Protein AF-A0A372QST9-F1 (afdb_monomer_lite)

Secondary structure (DSSP, 8-state):
--HHHHHHHHIIIIII--S----SGGG---S----GGGS-TT--------------------------------------------------PPPPPPPPPHHHHHHHHHHHT-SSPPPHHHHHHHHHT--

Foldseek 3Di:
DDPVVVVVVCCVCPPVNVDPDDCDDPNPPPDDDDDPVNVPPPDDPPPPPPPDDDDDDDDDDDDDDDDDDDDDDDDDDDPDPDDDDPDPDPPPPDDDDDDDDPVLVVLCVVCVPDPDHDDPVRVVVSVVVVD

Structure (mmCIF, N/CA/C/O backbone):
data_AF-A0A372QST9-F1
#
_entry.id   AF-A0A372QST9-F1
#
loop_
_atom_site.group_PDB
_atom_site.id
_atom_site.type_symbol
_atom_site.label_atom_id
_atom_site.label_alt_id
_atom_site.label_comp_id
_atom_site.label_asym_id
_atom_site.label_entity_id
_atom_site.label_seq_id
_atom_site.pdbx_PDB_ins_code
_atom_site.Cartn_x
_atom_site.Cartn_y
_atom_site.Cartn_z
_atom_site.occupancy
_atom_site.B_iso_or_equiv
_atom_site.auth_seq_id
_atom_site.auth_comp_id
_atom_site.auth_asym_id
_atom_site.auth_atom_id
_atom_site.pdbx_PDB_model_num
ATOM 1 N N . MET A 1 1 ? 5.063 17.813 -5.558 1.00 66.25 1 MET A N 1
ATOM 2 C CA . MET A 1 1 ? 5.867 16.931 -6.438 1.00 66.25 1 MET A CA 1
ATOM 3 C C . MET A 1 1 ? 4.914 15.977 -7.127 1.00 66.25 1 MET A C 1
ATOM 5 O O . MET A 1 1 ? 4.217 15.255 -6.428 1.00 66.25 1 MET A O 1
ATOM 9 N N . ASP A 1 2 ? 4.843 16.009 -8.455 1.00 91.12 2 ASP A N 1
ATOM 10 C CA . ASP A 1 2 ? 3.937 15.147 -9.219 1.00 91.12 2 ASP A CA 1
ATOM 11 C C . ASP A 1 2 ? 4.470 13.702 -9.276 1.00 91.12 2 ASP A C 1
ATOM 13 O O . ASP A 1 2 ? 5.570 13.437 -9.773 1.00 91.12 2 ASP A O 1
ATOM 17 N N . GLY A 1 3 ? 3.695 12.766 -8.725 1.00 94.00 3 GLY A N 1
ATOM 18 C CA . GLY A 1 3 ? 4.047 11.349 -8.671 1.00 94.00 3 GLY A CA 1
ATOM 19 C C . GLY A 1 3 ? 4.033 10.679 -10.044 1.00 94.00 3 GLY A C 1
ATOM 20 O O . GLY A 1 3 ? 4.874 9.816 -10.302 1.00 94.00 3 GLY A O 1
ATOM 21 N N . LEU A 1 4 ? 3.144 11.110 -10.944 1.00 95.69 4 LEU A N 1
ATOM 22 C CA . LEU A 1 4 ? 3.019 10.527 -12.279 1.00 95.69 4 LEU A CA 1
ATOM 23 C C . LEU A 1 4 ? 4.262 10.822 -13.120 1.00 95.69 4 LEU A C 1
ATOM 25 O O . LEU A 1 4 ? 4.819 9.922 -13.751 1.00 95.69 4 LEU A O 1
ATOM 29 N N . LYS A 1 5 ? 4.742 12.070 -13.065 1.00 94.19 5 LYS A N 1
ATOM 30 C CA . LYS A 1 5 ? 6.001 12.476 -13.698 1.00 94.19 5 LYS A CA 1
ATOM 31 C C . LYS A 1 5 ? 7.172 11.616 -13.217 1.00 94.19 5 LYS A C 1
ATOM 33 O O . LYS A 1 5 ? 7.934 11.109 -14.036 1.00 94.19 5 LYS A O 1
ATOM 38 N N . ARG A 1 6 ? 7.264 11.380 -11.903 1.00 91.62 6 ARG A N 1
ATOM 39 C CA . ARG A 1 6 ? 8.310 10.532 -11.314 1.00 91.62 6 ARG A CA 1
ATOM 40 C C . ARG A 1 6 ? 8.222 9.087 -11.805 1.00 91.62 6 ARG A C 1
ATOM 42 O O . ARG A 1 6 ? 9.251 8.504 -12.115 1.00 91.62 6 ARG A O 1
ATOM 49 N N . ILE A 1 7 ? 7.031 8.492 -11.866 1.00 94.19 7 ILE A N 1
ATOM 50 C CA . ILE A 1 7 ? 6.868 7.099 -12.318 1.00 94.19 7 ILE A CA 1
ATOM 51 C C . ILE A 1 7 ? 7.265 6.942 -13.791 1.00 94.19 7 ILE A C 1
ATOM 53 O O . ILE A 1 7 ? 7.948 5.978 -14.129 1.00 94.19 7 ILE A O 1
ATOM 57 N N . LYS A 1 8 ? 6.908 7.901 -14.654 1.00 95.38 8 LYS A N 1
ATOM 58 C CA . LYS A 1 8 ? 7.327 7.880 -16.063 1.00 95.38 8 LYS A CA 1
ATOM 59 C C . LYS A 1 8 ? 8.847 7.919 -16.202 1.00 95.38 8 LYS A C 1
ATOM 61 O O . LYS A 1 8 ? 9.405 7.081 -16.897 1.00 95.38 8 LYS A O 1
ATOM 66 N N . GLU A 1 9 ? 9.511 8.832 -15.500 1.00 93.19 9 GLU A N 1
ATOM 67 C CA . GLU A 1 9 ? 10.977 8.941 -15.510 1.00 93.19 9 GLU A CA 1
ATOM 68 C C . GLU A 1 9 ? 11.649 7.626 -15.064 1.00 93.19 9 GLU A C 1
ATOM 70 O O . GLU A 1 9 ? 12.596 7.151 -15.684 1.00 93.19 9 GLU A O 1
ATOM 75 N N . ILE A 1 10 ? 11.094 6.962 -14.042 1.00 93.06 10 ILE A N 1
ATOM 76 C CA . ILE A 1 10 ? 11.579 5.653 -13.572 1.00 93.06 10 ILE A CA 1
ATOM 77 C C . ILE A 1 10 ? 11.466 4.584 -14.651 1.00 93.06 10 ILE A C 1
ATOM 79 O O . ILE A 1 10 ? 12.388 3.794 -14.830 1.00 93.06 10 ILE A O 1
ATOM 83 N N . PHE A 1 11 ? 10.338 4.545 -15.354 1.00 96.06 11 PHE A N 1
ATOM 84 C CA . PHE A 1 11 ? 10.099 3.560 -16.398 1.00 96.06 11 PHE A CA 1
ATOM 85 C C . PHE A 1 11 ? 11.128 3.681 -17.532 1.00 96.06 11 PHE A C 1
ATOM 87 O O . PHE A 1 11 ? 11.713 2.679 -17.948 1.00 96.06 11 PHE A O 1
ATOM 94 N N . TRP A 1 12 ? 11.423 4.905 -17.973 1.00 96.75 12 TRP A N 1
ATOM 95 C CA . TRP A 1 12 ? 12.436 5.148 -19.002 1.00 96.75 12 TRP A CA 1
ATOM 96 C C . TRP A 1 12 ? 13.854 4.785 -18.545 1.00 96.75 12 TRP A C 1
ATOM 98 O O . TRP A 1 12 ? 14.608 4.199 -19.319 1.00 96.75 12 TRP A O 1
ATOM 108 N N . GLN A 1 13 ? 14.208 5.062 -17.287 1.00 94.69 13 GLN A N 1
ATOM 109 C CA . GLN A 1 13 ? 15.538 4.770 -16.736 1.00 94.69 13 GLN A CA 1
ATOM 110 C C . GLN A 1 13 ? 15.761 3.281 -16.430 1.00 94.69 13 GLN A C 1
ATOM 112 O O . GLN A 1 13 ? 16.807 2.727 -16.762 1.00 94.69 13 GLN A O 1
ATOM 117 N N . GLU A 1 14 ? 14.807 2.623 -15.765 1.00 92.56 14 GLU A N 1
ATOM 118 C CA . GLU A 1 14 ? 15.007 1.278 -15.201 1.00 92.56 14 GLU A CA 1
ATOM 119 C C . GLU A 1 14 ? 14.469 0.157 -16.111 1.00 92.56 14 GLU A C 1
ATOM 121 O O . GLU A 1 14 ? 15.068 -0.922 -16.163 1.00 92.56 14 GLU A O 1
ATOM 126 N N . VAL A 1 15 ? 13.376 0.402 -16.848 1.00 95.94 15 VAL A N 1
ATOM 127 C CA . VAL A 1 15 ? 12.723 -0.616 -17.693 1.00 95.94 15 VAL A CA 1
ATOM 128 C C . VAL A 1 15 ? 13.218 -0.535 -19.131 1.00 95.94 15 VAL A C 1
ATOM 130 O O . VAL A 1 15 ? 13.795 -1.497 -19.634 1.00 95.94 15 VAL A O 1
ATOM 133 N N . ILE A 1 16 ? 13.027 0.618 -19.777 1.00 97.50 16 ILE A N 1
ATOM 134 C CA . ILE A 1 16 ? 13.431 0.824 -21.176 1.00 97.50 16 ILE A CA 1
ATOM 135 C C . ILE A 1 16 ? 14.943 1.086 -21.286 1.00 97.50 16 ILE A C 1
ATOM 137 O O . ILE A 1 16 ? 15.566 0.683 -22.265 1.00 97.50 16 ILE A O 1
ATOM 141 N N . LYS A 1 17 ? 15.545 1.689 -20.249 1.00 94.38 17 LYS A N 1
ATOM 142 C CA . LYS A 1 17 ? 16.980 2.013 -20.138 1.00 94.38 17 LYS A CA 1
ATOM 143 C C . LYS A 1 17 ? 17.485 2.979 -21.216 1.00 94.38 17 LYS A C 1
ATOM 145 O O . LYS A 1 17 ? 18.646 2.916 -21.611 1.00 94.38 17 LYS A O 1
ATOM 150 N N . THR A 1 18 ? 16.618 3.876 -21.687 1.00 93.88 18 THR A N 1
ATOM 151 C CA . THR A 1 18 ? 16.973 4.949 -22.637 1.00 93.88 18 THR A CA 1
ATOM 152 C C . THR A 1 18 ? 17.567 6.173 -21.949 1.00 93.88 18 THR A C 1
ATOM 154 O O . THR A 1 18 ? 18.330 6.907 -22.567 1.00 93.88 18 THR A O 1
ATOM 157 N N . GLU A 1 19 ? 17.229 6.397 -20.679 1.00 92.44 19 GLU A N 1
ATOM 158 C CA . GLU A 1 19 ? 17.720 7.520 -19.878 1.00 92.44 19 GLU A CA 1
ATOM 159 C C . GLU A 1 19 ? 18.672 7.054 -18.769 1.00 92.44 19 GLU A C 1
ATOM 161 O O . GLU A 1 19 ? 18.605 5.919 -18.293 1.00 92.44 19 GLU A O 1
ATOM 166 N N . ALA A 1 20 ? 19.556 7.950 -18.324 1.00 89.00 20 ALA A N 1
ATOM 167 C CA . ALA A 1 20 ? 20.479 7.667 -17.230 1.00 89.00 20 ALA A CA 1
ATOM 168 C C . ALA A 1 20 ? 19.742 7.560 -15.886 1.00 89.00 20 ALA A C 1
ATOM 170 O O . ALA A 1 20 ? 18.886 8.383 -15.568 1.00 89.00 20 ALA A O 1
ATOM 171 N N . ILE A 1 21 ? 20.119 6.574 -15.067 1.00 88.94 21 ILE A N 1
ATOM 172 C CA . ILE A 1 21 ? 19.496 6.339 -13.760 1.00 88.94 21 ILE A CA 1
ATOM 173 C C . ILE A 1 21 ? 19.721 7.544 -12.848 1.00 88.94 21 ILE A C 1
ATOM 175 O O . ILE A 1 21 ? 20.853 7.977 -12.626 1.00 88.94 21 ILE A O 1
ATOM 179 N N . ASN A 1 22 ? 18.638 8.044 -12.258 1.00 85.25 22 ASN A N 1
ATOM 180 C CA . ASN A 1 22 ? 18.716 9.096 -11.264 1.00 85.25 22 ASN A CA 1
ATOM 181 C C . ASN A 1 22 ? 19.430 8.590 -10.002 1.00 85.25 22 ASN A C 1
ATOM 183 O O . ASN A 1 22 ? 18.895 7.774 -9.251 1.00 85.25 22 ASN A O 1
ATOM 187 N N . THR A 1 23 ? 20.619 9.127 -9.747 1.00 86.56 23 THR A N 1
ATOM 188 C CA . THR A 1 23 ? 21.464 8.791 -8.599 1.00 86.56 23 THR A CA 1
ATOM 189 C C . THR A 1 23 ? 21.266 9.727 -7.410 1.00 86.56 23 THR A C 1
ATOM 191 O O . THR A 1 23 ? 22.111 9.752 -6.530 1.00 86.56 23 THR A O 1
ATOM 194 N N . LYS A 1 24 ? 20.193 10.525 -7.339 1.00 84.31 24 LYS A N 1
ATOM 195 C CA . LYS A 1 24 ? 19.951 11.450 -6.216 1.00 84.31 24 LYS A CA 1
ATOM 196 C C . LYS A 1 24 ? 19.133 10.800 -5.093 1.00 84.31 24 LYS A C 1
ATOM 198 O O . LYS A 1 24 ? 18.257 9.960 -5.313 1.00 84.31 24 LYS A O 1
ATOM 203 N N . GLY A 1 25 ? 19.378 11.241 -3.858 1.00 85.25 25 GLY A N 1
ATOM 204 C CA . GLY A 1 25 ? 18.631 10.817 -2.670 1.00 85.25 25 GLY A CA 1
ATOM 205 C C . GLY A 1 25 ? 18.734 9.313 -2.404 1.00 85.25 25 GLY A C 1
ATOM 206 O O . GLY A 1 25 ? 19.815 8.741 -2.446 1.00 85.25 25 GLY A O 1
ATOM 207 N N . ARG A 1 26 ? 17.597 8.649 -2.161 1.00 79.75 26 ARG A N 1
ATOM 208 C CA . ARG A 1 26 ? 17.543 7.202 -1.860 1.00 79.75 26 ARG A CA 1
ATOM 209 C C . ARG A 1 26 ? 18.070 6.294 -2.980 1.00 79.75 26 ARG A C 1
ATOM 211 O O . ARG A 1 26 ? 18.251 5.106 -2.746 1.00 79.75 26 ARG A O 1
ATOM 218 N N . ARG A 1 27 ? 18.290 6.832 -4.181 1.00 80.88 27 ARG A N 1
ATOM 219 C CA . ARG A 1 27 ? 18.832 6.105 -5.336 1.00 80.88 27 ARG A CA 1
ATOM 220 C C . ARG A 1 27 ? 20.318 6.351 -5.581 1.00 80.88 27 ARG A C 1
ATOM 222 O O . ARG A 1 27 ? 20.862 5.857 -6.563 1.00 80.88 27 ARG A O 1
ATOM 229 N N . VAL A 1 28 ? 20.979 7.096 -4.695 1.00 84.62 28 VAL A N 1
ATOM 230 C CA . VAL A 1 28 ? 22.439 7.212 -4.665 1.00 84.62 28 VAL A CA 1
ATOM 231 C C . VAL A 1 28 ? 23.053 5.812 -4.578 1.00 84.62 28 VAL A C 1
ATOM 233 O O . VAL A 1 28 ? 22.888 5.107 -3.585 1.00 84.62 28 VAL A O 1
ATOM 236 N N . LEU A 1 29 ? 23.798 5.420 -5.612 1.00 73.62 29 LEU A N 1
ATOM 237 C CA . LEU A 1 29 ? 24.646 4.225 -5.618 1.00 73.62 29 LEU A CA 1
ATOM 238 C C . LEU A 1 29 ? 26.030 4.569 -5.041 1.00 73.62 29 LEU A C 1
ATOM 240 O O . LEU A 1 29 ? 27.046 4.385 -5.701 1.00 73.62 29 LEU A O 1
ATOM 244 N N . SER A 1 30 ? 26.081 5.124 -3.826 1.00 71.06 30 SER A N 1
ATOM 245 C CA . SER A 1 30 ? 27.358 5.457 -3.165 1.00 71.06 30 SER A CA 1
ATOM 246 C C . SER A 1 30 ? 28.120 4.216 -2.708 1.00 71.06 30 SER A C 1
ATOM 248 O O . SER A 1 30 ? 29.331 4.270 -2.512 1.00 71.06 30 SER A O 1
ATOM 250 N N . VAL A 1 31 ? 27.421 3.095 -2.534 1.00 74.56 31 VAL A N 1
ATOM 251 C CA . VAL A 1 31 ? 28.017 1.839 -2.087 1.00 74.56 31 VAL A CA 1
ATOM 252 C C .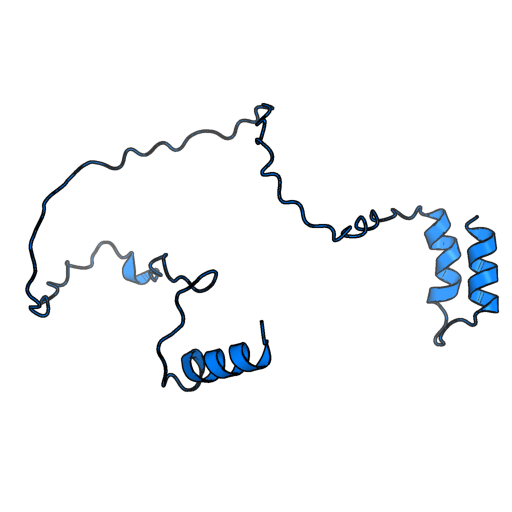 VAL A 1 31 ? 28.334 0.975 -3.302 1.00 74.56 31 VAL A C 1
ATOM 254 O O . VAL A 1 31 ? 27.435 0.560 -4.037 1.00 74.56 31 VAL A O 1
ATOM 257 N N . MET A 1 32 ? 29.619 0.669 -3.495 1.00 73.44 32 MET A N 1
ATOM 258 C CA . MET A 1 32 ? 30.051 -0.340 -4.461 1.00 73.44 32 MET A CA 1
ATOM 259 C C . MET A 1 32 ? 29.451 -1.697 -4.084 1.00 73.44 32 MET A C 1
ATOM 261 O O . MET A 1 32 ? 29.772 -2.266 -3.043 1.00 73.44 32 MET A O 1
ATOM 265 N N . LYS A 1 33 ? 28.58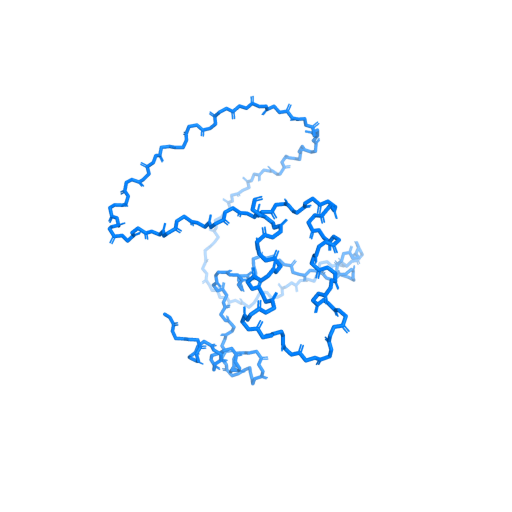7 -2.236 -4.947 1.00 79.62 33 LYS A N 1
ATOM 266 C CA . LYS A 1 33 ? 28.054 -3.593 -4.792 1.00 79.62 33 LYS A CA 1
ATOM 267 C C . LYS A 1 33 ? 29.100 -4.578 -5.305 1.00 79.62 33 LYS A C 1
ATOM 269 O O . LYS A 1 33 ? 29.308 -4.679 -6.511 1.00 79.62 33 LYS A O 1
ATOM 274 N N . THR A 1 34 ? 29.754 -5.296 -4.404 1.00 82.88 34 THR A N 1
ATOM 275 C CA . THR A 1 34 ? 30.673 -6.389 -4.743 1.00 82.88 34 THR A CA 1
ATOM 276 C C . THR A 1 34 ? 29.942 -7.728 -4.653 1.00 82.88 34 THR A C 1
ATOM 278 O O . THR A 1 34 ? 29.095 -7.932 -3.782 1.00 82.88 34 THR A O 1
ATOM 281 N N . LYS A 1 35 ? 30.222 -8.658 -5.573 1.00 85.31 35 LYS A N 1
ATOM 282 C CA . LYS A 1 35 ? 29.765 -10.051 -5.446 1.00 85.31 35 LYS A CA 1
ATOM 283 C C . LYS A 1 35 ? 30.755 -10.833 -4.579 1.00 85.31 35 LYS A C 1
ATOM 285 O O . LYS A 1 35 ? 31.927 -10.478 -4.503 1.00 85.31 35 LYS A O 1
ATOM 290 N N . ILE A 1 36 ? 30.332 -11.958 -3.998 1.00 82.25 36 ILE A N 1
ATOM 291 C CA . ILE A 1 36 ? 31.230 -12.859 -3.238 1.00 82.25 36 ILE A CA 1
ATOM 292 C C . ILE A 1 36 ? 32.418 -13.306 -4.109 1.00 82.25 36 ILE A C 1
ATOM 294 O O . ILE A 1 36 ? 33.555 -13.364 -3.648 1.00 82.25 36 ILE A O 1
ATOM 298 N N . SER A 1 37 ? 32.178 -13.520 -5.407 1.00 77.44 37 SER A N 1
ATOM 299 C CA . SER A 1 37 ? 33.220 -13.809 -6.397 1.00 77.44 37 SER A CA 1
ATOM 300 C C . SER A 1 37 ? 34.252 -12.692 -6.557 1.00 77.44 37 SER A C 1
ATOM 302 O O . SER A 1 37 ? 35.352 -12.953 -7.030 1.00 77.44 37 SER A O 1
ATOM 304 N N . ASP A 1 38 ? 33.913 -11.444 -6.237 1.00 75.81 38 ASP A N 1
ATOM 305 C CA . ASP A 1 38 ? 34.824 -10.296 -6.318 1.00 75.81 38 ASP A CA 1
ATOM 306 C C . ASP A 1 38 ? 35.732 -10.193 -5.096 1.00 75.81 38 ASP A C 1
ATOM 308 O O . ASP A 1 38 ? 36.824 -9.648 -5.207 1.00 75.81 38 ASP A O 1
ATOM 312 N N . LEU A 1 39 ? 35.334 -10.809 -3.980 1.00 73.69 39 LEU A N 1
ATOM 313 C CA . LEU A 1 39 ? 36.127 -10.908 -2.757 1.00 73.69 39 LEU A CA 1
ATOM 314 C C . LEU A 1 39 ? 37.194 -12.015 -2.820 1.00 73.69 39 LEU A C 1
ATOM 316 O O . LEU A 1 39 ? 37.987 -12.166 -1.891 1.00 73.69 39 LEU A O 1
ATOM 320 N N . SER A 1 40 ? 37.236 -12.816 -3.895 1.00 75.88 40 SER A N 1
ATOM 321 C CA . SER A 1 40 ? 38.224 -13.890 -4.004 1.00 75.88 40 SER A CA 1
ATOM 322 C C . SER A 1 40 ? 39.639 -13.296 -4.016 1.00 75.88 40 SER A C 1
ATOM 324 O O . SER A 1 40 ? 40.021 -12.601 -4.961 1.00 75.88 40 SER A O 1
ATOM 326 N N . LYS A 1 41 ? 40.427 -13.616 -2.986 1.00 67.69 41 LYS A N 1
ATOM 327 C CA . LYS A 1 41 ? 41.766 -13.060 -2.720 1.00 67.69 41 LYS A CA 1
ATOM 328 C C . LYS A 1 41 ? 42.818 -13.368 -3.802 1.00 67.69 41 LYS A C 1
ATOM 330 O O . LYS A 1 41 ? 43.906 -12.812 -3.765 1.00 67.69 41 LYS A O 1
ATOM 335 N N . ASN A 1 42 ? 42.486 -14.213 -4.781 1.00 65.56 42 ASN A N 1
ATOM 336 C CA . ASN A 1 42 ? 43.396 -14.686 -5.830 1.00 65.56 42 ASN A CA 1
ATOM 337 C C . ASN A 1 42 ? 43.218 -13.980 -7.186 1.00 65.56 42 ASN A C 1
ATOM 339 O O . ASN A 1 42 ? 43.790 -14.414 -8.189 1.00 65.56 42 ASN A O 1
ATOM 343 N N . LYS A 1 43 ? 42.428 -12.902 -7.270 1.00 64.62 43 LYS A N 1
ATOM 344 C CA . LYS A 1 43 ? 42.355 -12.126 -8.514 1.00 64.62 43 LYS A CA 1
ATOM 345 C C . LYS A 1 43 ? 43.623 -11.292 -8.655 1.00 64.62 43 LYS A C 1
ATOM 347 O O . LYS A 1 43 ? 43.840 -10.349 -7.902 1.00 64.62 43 LYS A O 1
ATOM 352 N N . LYS A 1 44 ? 44.439 -11.617 -9.663 1.00 70.50 44 LYS A N 1
ATOM 353 C CA . LYS A 1 44 ? 45.489 -10.709 -10.141 1.00 70.50 44 LYS A CA 1
ATOM 354 C C . LYS A 1 44 ? 44.845 -9.339 -10.395 1.00 70.50 44 LYS A C 1
ATOM 356 O O . LYS A 1 44 ? 43.758 -9.313 -10.986 1.00 70.50 44 LYS A O 1
ATOM 361 N N . PRO A 1 45 ? 45.474 -8.221 -9.990 1.00 63.69 45 PRO A N 1
ATOM 362 C CA . PRO A 1 45 ? 44.977 -6.908 -10.359 1.00 63.69 45 PRO A CA 1
ATOM 363 C C . PRO A 1 45 ? 44.901 -6.871 -11.884 1.00 63.69 45 PRO A C 1
ATOM 365 O O . PRO A 1 45 ? 45.914 -6.992 -12.578 1.00 63.69 45 PRO A O 1
ATOM 368 N N . ARG A 1 46 ? 43.684 -6.782 -12.428 1.00 64.44 46 ARG A N 1
ATOM 369 C CA . ARG A 1 46 ? 43.529 -6.484 -13.847 1.00 64.44 46 ARG A CA 1
ATOM 370 C C . ARG A 1 46 ? 44.155 -5.109 -14.030 1.00 64.44 46 ARG A C 1
ATOM 372 O O . ARG A 1 46 ? 43.736 -4.160 -13.372 1.00 64.44 46 ARG A O 1
ATOM 379 N N . LYS A 1 47 ? 45.179 -5.013 -14.884 1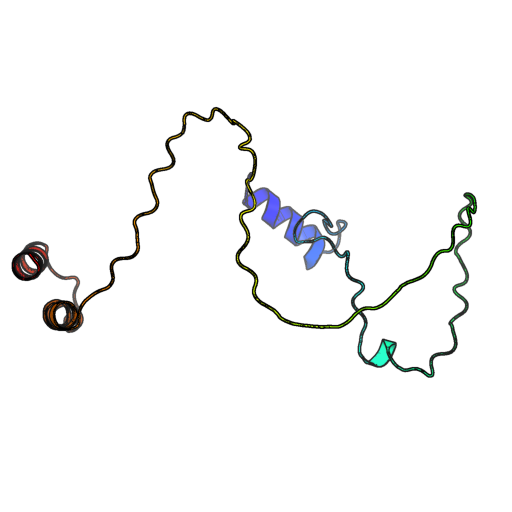.00 56.16 47 LYS A N 1
ATOM 380 C CA . LYS A 1 47 ? 45.618 -3.729 -15.431 1.00 56.16 47 LYS A CA 1
ATOM 381 C C . LYS A 1 47 ? 44.374 -3.104 -16.049 1.00 56.16 47 LYS A C 1
ATOM 383 O O . LYS A 1 47 ? 43.942 -3.521 -17.119 1.00 56.16 47 LYS A O 1
ATOM 388 N N . ASN A 1 48 ? 43.768 -2.159 -15.345 1.00 51.59 48 ASN A N 1
ATOM 389 C CA . ASN A 1 48 ? 42.832 -1.250 -15.965 1.00 51.59 48 ASN A CA 1
ATOM 390 C C . ASN A 1 48 ? 43.670 -0.479 -16.980 1.00 51.59 48 ASN A C 1
ATOM 392 O O . ASN A 1 48 ? 44.474 0.375 -16.606 1.00 51.59 48 ASN A O 1
ATOM 396 N N . THR A 1 49 ? 43.543 -0.826 -18.258 1.00 49.41 49 THR A N 1
ATOM 397 C CA . THR A 1 49 ? 43.892 0.109 -19.319 1.00 49.41 49 THR A CA 1
ATOM 398 C C . THR A 1 49 ? 42.951 1.285 -19.128 1.00 49.41 49 THR A C 1
ATOM 400 O O . THR A 1 49 ? 41.774 1.223 -19.470 1.00 49.41 49 THR A O 1
ATOM 403 N N . VAL A 1 50 ? 43.466 2.314 -18.464 1.00 46.34 50 VAL A N 1
ATOM 404 C CA . VAL A 1 50 ? 42.855 3.631 -18.345 1.00 46.34 50 VAL A CA 1
ATOM 405 C C . VAL A 1 50 ? 42.480 4.082 -19.760 1.00 46.34 50 VAL A C 1
ATOM 407 O O . VAL A 1 50 ? 43.374 4.165 -20.609 1.00 46.34 50 VAL A O 1
ATOM 410 N N . PRO A 1 51 ? 41.205 4.379 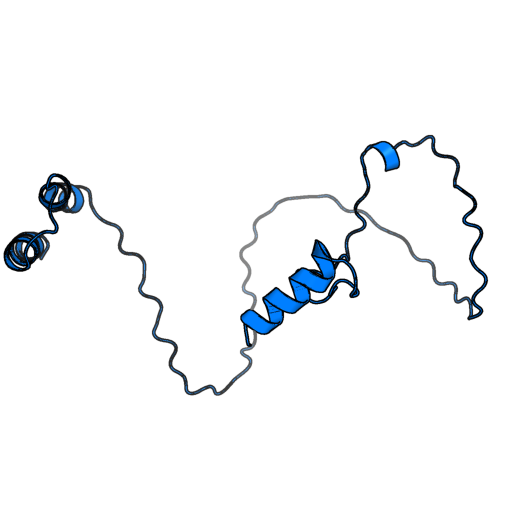-20.066 1.00 45.53 51 PRO A N 1
ATOM 411 C CA . PRO A 1 51 ? 40.909 5.239 -21.197 1.00 45.53 51 PRO A CA 1
ATOM 412 C C . PRO A 1 51 ? 41.570 6.577 -20.874 1.00 45.53 51 PRO A C 1
ATOM 414 O O . PRO A 1 51 ? 41.214 7.211 -19.883 1.00 45.53 51 PRO A O 1
ATOM 417 N N . LYS A 1 52 ? 42.589 6.964 -21.647 1.00 43.53 52 LYS A N 1
ATOM 418 C CA . LYS A 1 52 ? 43.211 8.286 -21.548 1.00 43.53 52 LYS A CA 1
ATOM 419 C C . LYS A 1 52 ? 42.109 9.347 -21.637 1.00 43.53 52 LYS A C 1
ATOM 421 O O . LYS A 1 52 ? 41.628 9.633 -22.728 1.00 43.53 52 LYS A O 1
ATOM 426 N N . ASN A 1 53 ? 41.738 9.955 -20.518 1.00 46.22 53 ASN A N 1
ATOM 427 C CA . ASN A 1 53 ? 41.269 11.328 -20.515 1.00 46.22 53 ASN A CA 1
ATOM 428 C C . ASN A 1 53 ? 42.172 12.133 -19.574 1.00 46.22 53 ASN A C 1
ATOM 430 O O . ASN A 1 53 ? 42.505 11.729 -18.464 1.00 46.22 53 ASN A O 1
ATOM 434 N N . ASN A 1 54 ? 42.700 13.217 -20.126 1.00 44.56 54 ASN A N 1
ATOM 435 C CA . ASN A 1 54 ? 43.688 14.077 -19.498 1.00 44.56 54 ASN A CA 1
ATOM 436 C C . ASN A 1 54 ? 43.089 14.790 -18.280 1.00 44.56 54 ASN A C 1
ATOM 438 O O . ASN A 1 54 ? 41.970 15.290 -18.364 1.00 44.56 54 ASN A O 1
ATOM 442 N N . GLY A 1 55 ? 43.872 14.932 -17.207 1.00 42.22 55 GLY A N 1
ATOM 443 C CA . GLY A 1 55 ? 43.568 15.905 -16.156 1.00 42.22 55 GLY A CA 1
ATOM 444 C C . GLY A 1 55 ? 44.084 15.545 -14.767 1.00 42.22 55 GLY A C 1
ATOM 445 O O . GLY A 1 55 ? 43.312 15.113 -13.928 1.00 42.22 55 GLY A O 1
ATOM 446 N N . ASN A 1 56 ? 45.374 15.804 -14.552 1.00 39.53 56 ASN A N 1
ATOM 447 C CA . ASN A 1 56 ? 46.018 16.208 -13.295 1.00 39.53 56 ASN A CA 1
ATOM 448 C C . ASN A 1 56 ? 45.930 15.279 -12.070 1.00 39.53 56 ASN A C 1
ATOM 450 O O . ASN A 1 56 ? 44.911 15.128 -11.404 1.00 39.53 56 ASN A O 1
ATOM 454 N N . GLN A 1 57 ? 47.100 14.744 -11.719 1.00 45.50 57 GLN A N 1
ATOM 455 C CA . GLN A 1 57 ? 47.370 14.115 -10.435 1.00 45.50 57 GLN A CA 1
ATOM 456 C C . GLN A 1 57 ? 47.406 15.151 -9.307 1.00 45.50 57 GLN A C 1
ATOM 458 O O . GLN A 1 57 ? 48.007 16.212 -9.455 1.00 45.50 57 GLN A O 1
ATOM 463 N N . SER A 1 58 ? 46.871 14.785 -8.145 1.00 42.53 58 SER A N 1
ATOM 464 C CA . SER A 1 58 ? 47.390 15.260 -6.866 1.00 42.53 58 SER A CA 1
ATOM 465 C C . SER A 1 58 ? 47.307 14.132 -5.843 1.00 42.53 58 SER A C 1
ATOM 467 O O . SER A 1 58 ? 46.249 13.555 -5.594 1.00 42.53 58 SER A O 1
ATOM 469 N N . SER A 1 59 ? 48.489 13.785 -5.347 1.00 50.59 59 SER A N 1
ATOM 470 C CA . SER A 1 59 ? 48.796 12.800 -4.320 1.00 50.59 59 SER A CA 1
ATOM 471 C C . SER A 1 59 ? 48.426 13.354 -2.942 1.00 50.59 59 SER A C 1
ATOM 473 O O . SER A 1 59 ? 48.769 14.488 -2.621 1.00 50.59 59 SER A O 1
ATOM 475 N N . GLY A 1 60 ? 47.759 12.546 -2.119 1.00 32.91 60 GLY A N 1
ATOM 476 C CA . GLY A 1 60 ? 47.425 12.888 -0.738 1.00 32.91 60 GLY A CA 1
ATOM 477 C C . GLY A 1 60 ? 47.015 11.647 0.047 1.00 32.91 60 GLY A C 1
ATOM 478 O O . GLY A 1 60 ? 45.837 11.330 0.165 1.00 32.91 60 GLY A O 1
ATOM 479 N N . MET A 1 61 ? 48.012 10.907 0.519 1.00 37.22 61 MET A N 1
ATOM 480 C CA . MET A 1 61 ? 47.898 9.759 1.423 1.00 37.22 61 MET A CA 1
ATOM 481 C C . MET A 1 61 ? 47.470 10.215 2.827 1.00 37.22 61 MET A C 1
ATOM 483 O O . MET A 1 61 ? 47.961 11.255 3.238 1.00 37.22 61 MET A O 1
ATOM 487 N N . LEU A 1 62 ? 46.645 9.445 3.562 1.00 39.06 62 LEU A N 1
ATOM 488 C CA . LEU A 1 62 ? 46.771 9.166 5.014 1.00 39.06 62 LEU A CA 1
ATOM 489 C C . LEU A 1 62 ? 45.744 8.094 5.494 1.00 39.06 62 LEU A C 1
ATOM 491 O O . LEU A 1 62 ? 44.752 7.853 4.804 1.00 39.06 62 LEU A O 1
ATOM 495 N N . PRO A 1 63 ? 46.020 7.380 6.611 1.00 39.38 63 PRO A N 1
ATOM 496 C CA . PRO A 1 63 ? 45.651 5.975 6.809 1.00 39.38 63 PRO A CA 1
ATOM 497 C C . PRO A 1 63 ? 44.340 5.735 7.574 1.00 39.38 63 PRO A C 1
ATOM 499 O O . PRO A 1 63 ? 43.921 6.515 8.425 1.00 39.38 63 PRO A O 1
ATOM 502 N N . ILE A 1 64 ? 43.741 4.575 7.300 1.00 38.72 64 ILE A N 1
ATOM 503 C CA . ILE A 1 64 ? 42.587 4.016 8.010 1.00 38.72 64 ILE A CA 1
ATOM 504 C C . ILE A 1 64 ? 43.071 3.473 9.359 1.00 38.72 64 ILE A C 1
ATOM 506 O O . ILE A 1 64 ? 43.807 2.488 9.397 1.00 38.72 64 ILE A O 1
ATOM 510 N N . GLN A 1 65 ? 42.639 4.093 10.456 1.00 41.06 65 GLN A N 1
ATOM 511 C CA . GLN A 1 65 ? 42.772 3.531 11.796 1.00 41.06 65 GLN A CA 1
ATOM 512 C C . GLN A 1 65 ? 41.427 2.913 12.191 1.00 41.06 65 GLN A C 1
ATOM 514 O O . GLN A 1 65 ? 40.419 3.601 12.331 1.00 41.06 65 GLN A O 1
ATOM 519 N N . SER A 1 66 ? 41.408 1.588 12.294 1.00 43.66 66 SER A N 1
ATOM 520 C CA . SER A 1 66 ? 40.284 0.796 12.782 1.00 43.66 66 SER A CA 1
ATOM 521 C C . SER A 1 66 ? 40.192 0.869 14.305 1.00 43.66 66 SER A C 1
ATOM 523 O O . SER A 1 66 ? 41.179 0.583 14.983 1.00 43.66 66 SER A O 1
ATOM 525 N N . ASN A 1 67 ? 39.002 1.124 14.842 1.00 37.44 67 ASN A N 1
ATOM 526 C CA . ASN A 1 67 ? 38.640 0.736 16.201 1.00 37.44 67 ASN A CA 1
ATOM 527 C C . ASN A 1 67 ? 37.218 0.151 16.230 1.00 37.44 67 ASN A C 1
ATOM 529 O O . ASN A 1 67 ? 36.222 0.842 16.415 1.00 37.44 67 ASN A O 1
ATOM 533 N N . GLU A 1 68 ? 37.124 -1.171 16.089 1.00 45.69 68 GLU A N 1
ATOM 534 C CA . GLU A 1 68 ? 36.097 -1.894 16.834 1.00 45.69 68 GLU A CA 1
ATOM 535 C C . GLU A 1 68 ? 36.429 -1.729 18.313 1.00 45.69 68 GLU A C 1
ATOM 537 O O . GLU A 1 68 ? 37.512 -2.142 18.727 1.00 45.69 68 GLU A O 1
ATOM 542 N N . GLN A 1 69 ? 35.518 -1.147 19.094 1.00 43.38 69 GLN A N 1
ATOM 543 C CA . GLN A 1 69 ? 35.085 -1.753 20.351 1.00 43.38 69 GLN A CA 1
ATOM 544 C C . GLN A 1 69 ? 33.963 -0.964 21.042 1.00 43.38 69 GLN A C 1
ATOM 546 O O . GLN A 1 69 ? 34.054 0.238 21.263 1.00 43.38 69 GLN A O 1
ATOM 551 N N . VAL A 1 70 ? 32.965 -1.749 21.462 1.00 28.42 70 VAL A N 1
ATOM 552 C CA . VAL A 1 70 ? 32.141 -1.580 22.667 1.00 28.42 70 VAL A CA 1
ATOM 553 C C . VAL A 1 70 ? 30.831 -0.794 22.516 1.00 28.42 70 VAL A C 1
ATOM 555 O O . VAL A 1 70 ? 30.752 0.430 22.548 1.00 28.42 70 VAL A O 1
ATOM 558 N N . LEU A 1 71 ? 29.755 -1.588 22.467 1.00 48.09 71 LEU A N 1
ATOM 559 C CA . LEU A 1 71 ? 28.451 -1.262 23.033 1.00 48.09 71 LEU A CA 1
ATOM 560 C C . LEU A 1 71 ? 28.631 -0.742 24.464 1.00 48.09 71 LEU A C 1
ATOM 562 O O . LEU A 1 71 ? 28.983 -1.525 25.341 1.00 48.09 71 LEU A O 1
ATOM 566 N N . GLN A 1 72 ? 28.315 0.525 24.727 1.00 34.53 72 GLN A N 1
ATOM 567 C CA . GLN A 1 72 ? 27.879 0.937 26.059 1.00 34.53 72 GLN A CA 1
ATOM 568 C C . GLN A 1 72 ? 26.995 2.187 26.011 1.00 34.53 72 GLN A C 1
ATOM 570 O O . GLN A 1 72 ? 27.347 3.244 25.497 1.00 34.53 72 GLN A O 1
ATOM 575 N N . SER A 1 73 ? 25.802 1.997 26.566 1.00 43.66 73 SER A N 1
ATOM 576 C CA . SER A 1 73 ? 24.816 2.998 26.949 1.00 43.66 73 SER A CA 1
ATOM 577 C C . SER A 1 73 ? 25.442 4.124 27.773 1.00 43.66 73 SER A C 1
ATOM 579 O O . SER A 1 73 ? 25.908 3.859 28.877 1.00 43.66 73 SER A O 1
ATOM 581 N N . VAL A 1 74 ? 25.324 5.379 27.323 1.00 35.34 74 VAL A N 1
ATOM 582 C CA . VAL A 1 74 ? 25.373 6.544 28.220 1.00 35.34 74 VAL A CA 1
ATOM 583 C C . VAL A 1 74 ? 24.340 7.589 27.797 1.00 35.34 74 VAL A C 1
ATOM 585 O O . VAL A 1 74 ? 24.371 8.173 26.717 1.00 35.34 74 VAL A O 1
ATOM 588 N N . LYS A 1 75 ? 23.407 7.797 28.719 1.00 43.09 75 LYS A N 1
ATOM 589 C CA . LYS A 1 75 ? 22.426 8.873 28.816 1.00 43.09 75 LYS A CA 1
ATOM 590 C C . LYS A 1 75 ? 23.160 10.222 28.837 1.00 43.09 75 LYS A C 1
ATOM 592 O O . LYS A 1 75 ? 23.897 10.496 29.775 1.00 43.09 75 LYS A O 1
ATOM 597 N N . GLY A 1 76 ? 22.957 11.058 27.820 1.00 31.88 76 GLY A N 1
ATOM 598 C CA . GLY A 1 76 ? 23.595 12.373 27.721 1.00 31.88 76 GLY A CA 1
ATOM 599 C C . GLY A 1 76 ? 22.847 13.291 26.756 1.00 31.88 76 GLY A C 1
ATOM 600 O O . GLY A 1 76 ? 22.603 12.957 25.604 1.00 31.88 76 GLY A O 1
ATOM 601 N N . ASN A 1 77 ? 22.426 14.432 27.273 1.00 47.62 77 ASN A N 1
ATOM 602 C CA . ASN A 1 77 ? 21.572 15.464 26.693 1.00 47.62 77 ASN A CA 1
ATOM 603 C C . ASN A 1 77 ? 22.183 16.213 25.487 1.00 47.62 77 ASN A C 1
ATOM 605 O O . ASN A 1 77 ? 22.878 17.213 25.648 1.00 47.62 77 ASN A O 1
ATOM 609 N N . LEU A 1 78 ? 21.820 15.852 24.255 1.00 38.75 78 LEU A N 1
ATOM 610 C CA . LEU A 1 78 ? 22.125 16.714 23.109 1.00 38.75 78 LEU A CA 1
ATOM 611 C C . LEU A 1 78 ? 21.069 17.823 22.982 1.00 38.75 78 LEU A C 1
ATOM 613 O O . LEU A 1 78 ? 20.020 17.631 22.364 1.00 38.75 78 LEU A O 1
ATOM 617 N N . LYS A 1 79 ? 21.356 18.989 23.578 1.00 45.22 79 LYS A N 1
ATOM 618 C CA . LYS A 1 79 ? 20.650 20.250 23.305 1.00 45.22 79 LYS A CA 1
ATOM 619 C C . LYS A 1 79 ? 20.790 20.566 21.814 1.00 45.22 79 LYS A C 1
ATOM 621 O O . LYS A 1 79 ? 21.819 21.066 21.369 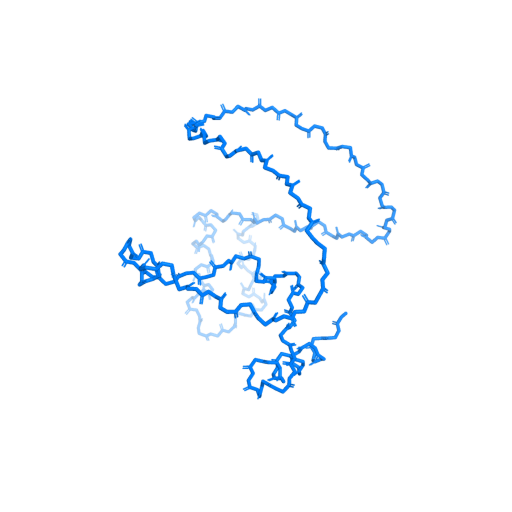1.00 45.22 79 LYS A O 1
ATOM 626 N N . ARG A 1 80 ? 19.766 20.235 21.030 1.00 42.00 80 ARG A N 1
ATOM 627 C CA . ARG A 1 80 ? 19.676 20.616 19.622 1.00 42.00 80 ARG A CA 1
ATOM 628 C C . ARG A 1 80 ? 19.072 22.018 19.584 1.00 42.00 80 ARG A C 1
ATOM 630 O O . ARG A 1 80 ? 17.912 22.184 19.946 1.00 42.00 80 ARG A O 1
ATOM 637 N N . ALA A 1 81 ? 19.879 23.011 19.218 1.00 41.50 81 ALA A N 1
ATOM 638 C CA . ALA A 1 81 ? 19.395 24.357 18.949 1.00 41.50 81 ALA A CA 1
ATOM 639 C C . ALA A 1 81 ? 18.297 24.281 17.877 1.00 41.50 81 ALA A C 1
ATOM 641 O O . ALA A 1 81 ? 18.482 23.681 16.815 1.00 41.50 81 ALA A O 1
ATOM 642 N N . SER A 1 82 ? 17.131 24.816 18.215 1.00 45.28 82 SER A N 1
ATOM 643 C CA . SER A 1 82 ? 15.960 24.918 17.359 1.00 45.28 82 SER A CA 1
ATOM 644 C C . SER A 1 82 ? 16.235 25.907 16.231 1.00 45.28 82 SER A C 1
ATOM 646 O O . SER A 1 82 ? 16.510 27.077 16.469 1.00 45.28 82 SER A O 1
ATOM 648 N N . ILE A 1 83 ? 16.154 25.415 14.998 1.00 54.50 83 ILE A N 1
ATOM 649 C CA . ILE A 1 83 ? 15.920 26.240 13.815 1.00 54.50 83 ILE A CA 1
ATOM 650 C C . ILE A 1 83 ? 14.462 26.690 13.873 1.00 54.50 83 ILE A C 1
ATOM 652 O O . ILE A 1 83 ? 13.550 25.879 13.714 1.00 54.50 83 ILE A O 1
ATOM 656 N N . GLU A 1 84 ? 14.269 27.970 14.167 1.00 47.97 84 GLU A N 1
ATOM 657 C CA . GLU A 1 84 ? 13.003 28.676 14.025 1.00 47.97 84 GLU A CA 1
ATOM 658 C C . GLU A 1 84 ? 12.642 28.696 12.535 1.00 47.97 84 GLU A C 1
ATOM 660 O O . GLU A 1 84 ? 13.253 29.392 11.726 1.00 47.97 84 GLU A O 1
ATOM 665 N N . LEU A 1 85 ? 11.700 27.839 12.155 1.00 42.16 85 LEU A N 1
ATOM 666 C CA . LEU A 1 85 ? 10.966 27.966 10.908 1.00 42.16 85 LEU A CA 1
ATOM 667 C C . LEU A 1 85 ? 9.541 28.312 11.302 1.00 42.16 85 LEU A C 1
ATOM 669 O O . LEU A 1 85 ? 8.770 27.438 11.698 1.00 42.16 85 LEU A O 1
ATOM 673 N N . ASP A 1 86 ? 9.240 29.603 11.210 1.00 47.09 86 ASP A N 1
ATOM 674 C CA . ASP A 1 86 ? 7.883 30.121 11.191 1.00 47.09 86 ASP A CA 1
ATOM 675 C C . ASP A 1 86 ? 7.149 29.477 10.008 1.00 47.09 86 ASP A C 1
ATOM 677 O O . ASP A 1 86 ? 7.365 29.793 8.838 1.00 47.09 86 ASP A O 1
ATOM 681 N N . ASN A 1 87 ? 6.362 28.458 10.322 1.00 47.53 87 ASN A N 1
ATOM 682 C CA . ASN A 1 87 ? 5.420 27.844 9.411 1.00 47.53 87 ASN A CA 1
ATOM 683 C C . ASN A 1 87 ? 4.117 27.722 10.187 1.00 47.53 87 ASN A C 1
ATOM 685 O O . ASN A 1 87 ? 3.887 26.745 10.900 1.00 47.53 87 ASN A O 1
ATOM 689 N N . GLN A 1 88 ? 3.275 28.740 10.025 1.00 53.53 88 GLN A N 1
ATOM 690 C CA . GLN A 1 88 ? 1.854 28.742 10.358 1.00 53.53 88 GLN A CA 1
ATOM 691 C C . GLN A 1 88 ? 1.123 27.675 9.527 1.00 53.53 88 GLN A C 1
ATOM 693 O O . GLN A 1 88 ? 0.418 27.953 8.564 1.00 53.53 88 GLN A O 1
ATOM 698 N N . ASN A 1 89 ? 1.357 26.417 9.868 1.00 59.41 89 ASN A N 1
ATOM 699 C CA . ASN A 1 89 ? 0.535 25.276 9.519 1.00 59.41 89 ASN A CA 1
ATOM 700 C C . ASN A 1 89 ? 0.580 24.385 10.749 1.00 59.41 89 ASN A C 1
ATOM 702 O O . ASN A 1 89 ? 1.499 23.576 10.890 1.00 59.41 89 ASN A O 1
ATOM 706 N N . GLU A 1 90 ? -0.372 24.578 11.663 1.00 56.28 90 GLU A N 1
ATOM 707 C CA . GLU A 1 90 ? -0.548 23.688 12.803 1.00 56.28 90 GLU A CA 1
ATOM 708 C C . GLU A 1 90 ? -0.742 22.263 12.281 1.00 56.28 90 GLU A C 1
ATOM 710 O O . GLU A 1 90 ? -1.830 21.852 11.865 1.00 56.28 90 GLU A O 1
ATOM 715 N N . SER A 1 91 ? 0.347 21.494 12.250 1.00 63.28 91 SER A N 1
ATOM 716 C CA . SER A 1 91 ? 0.264 20.071 11.992 1.00 63.28 91 SER A CA 1
ATOM 717 C C . SER A 1 91 ? -0.475 19.497 13.187 1.00 63.28 91 SER A C 1
ATOM 719 O O . SER A 1 91 ? 0.082 19.445 14.286 1.00 63.28 91 SER A O 1
ATOM 721 N N . GLN A 1 92 ? -1.737 19.125 12.982 1.00 70.06 92 GLN A N 1
ATOM 722 C CA . GLN A 1 92 ? -2.551 18.495 14.012 1.00 70.06 92 GLN A CA 1
ATOM 723 C C . GLN A 1 92 ? -1.718 17.409 14.709 1.00 70.06 92 GLN A C 1
ATOM 725 O O . GLN A 1 92 ? -1.081 16.600 14.013 1.00 70.06 92 GLN A O 1
ATOM 730 N N . PRO A 1 93 ? -1.661 17.395 16.054 1.00 74.88 93 PRO A N 1
ATOM 731 C CA . PRO A 1 93 ? -0.873 16.406 16.764 1.00 74.88 93 PRO A CA 1
ATOM 732 C C . PRO A 1 93 ? -1.358 15.023 16.337 1.00 74.88 93 PRO A C 1
ATOM 734 O O . PRO A 1 93 ? -2.554 14.719 16.361 1.00 74.88 93 PRO A O 1
ATOM 737 N N . LYS A 1 94 ? -0.424 14.178 15.891 1.00 79.00 94 LYS A N 1
ATOM 738 C CA . LYS A 1 94 ? -0.736 12.784 15.574 1.00 79.00 94 LYS A CA 1
ATOM 739 C C . LYS A 1 94 ? -1.365 12.167 16.817 1.00 79.00 94 LYS A C 1
ATOM 741 O O . LYS A 1 94 ? -0.743 12.175 17.878 1.00 79.00 94 LYS A O 1
ATOM 746 N N . ARG A 1 95 ? -2.587 11.649 16.684 1.00 82.81 95 ARG A N 1
ATOM 747 C CA . ARG A 1 95 ? -3.283 10.987 17.791 1.00 82.81 95 ARG A CA 1
ATOM 748 C C . ARG A 1 95 ? -2.401 9.860 18.326 1.00 82.81 95 ARG A C 1
ATOM 750 O O . ARG A 1 95 ? -1.884 9.052 17.550 1.00 82.81 95 ARG A O 1
ATOM 757 N N . GLN A 1 96 ? -2.206 9.835 19.641 1.00 84.81 96 GLN A N 1
ATOM 758 C CA . GLN A 1 96 ? -1.493 8.750 20.301 1.00 84.81 96 GLN A CA 1
ATOM 759 C C . GLN A 1 96 ? -2.264 7.442 20.092 1.00 84.81 96 GLN A C 1
ATOM 761 O O . GLN A 1 96 ? -3.495 7.426 20.086 1.00 84.81 96 GLN A O 1
ATOM 766 N N . ARG A 1 97 ? -1.538 6.339 19.893 1.00 89.38 97 ARG A N 1
ATOM 767 C CA . ARG A 1 97 ? -2.153 5.015 19.791 1.00 89.38 97 ARG A CA 1
ATOM 768 C C . ARG A 1 97 ? -2.792 4.656 21.134 1.00 89.38 97 ARG A C 1
ATOM 770 O O . ARG A 1 97 ? -2.087 4.610 22.138 1.00 89.38 97 ARG A O 1
ATOM 777 N N . ILE A 1 98 ? -4.092 4.371 21.124 1.00 87.88 98 ILE A N 1
ATOM 778 C CA . ILE A 1 98 ? -4.818 3.847 22.286 1.00 87.88 98 ILE A CA 1
ATOM 779 C C . ILE A 1 98 ? -4.466 2.362 22.449 1.00 87.88 98 ILE A C 1
ATOM 781 O O . ILE A 1 98 ? -4.377 1.626 21.461 1.00 87.88 98 ILE A O 1
ATOM 785 N N . ILE A 1 99 ? -4.216 1.940 23.688 1.00 91.00 99 ILE A N 1
ATOM 786 C CA . ILE A 1 99 ? -3.988 0.539 24.055 1.00 91.00 99 ILE A CA 1
ATOM 787 C C . ILE A 1 99 ? -5.304 0.010 24.616 1.00 91.00 99 ILE A C 1
ATOM 789 O O . ILE A 1 99 ? -5.780 0.543 25.609 1.00 91.00 99 ILE A O 1
ATOM 793 N N . THR A 1 100 ? -5.870 -1.016 23.982 1.00 91.25 100 THR A N 1
ATOM 794 C CA . THR A 1 100 ? -7.122 -1.638 24.432 1.00 91.25 100 THR A CA 1
ATOM 795 C C . THR A 1 100 ? -6.880 -2.626 25.572 1.00 91.25 100 THR A C 1
ATOM 797 O O . THR A 1 100 ? -5.956 -3.446 25.469 1.00 91.25 100 THR A O 1
ATOM 800 N N . THR A 1 101 ? -7.729 -2.611 26.596 1.00 94.94 101 THR A N 1
ATOM 801 C CA . THR A 1 101 ? -7.763 -3.623 27.664 1.00 94.94 101 THR A CA 1
ATOM 802 C C . THR A 1 101 ? -8.425 -4.919 27.178 1.00 94.94 101 THR A C 1
ATOM 804 O O . THR A 1 101 ? -9.004 -4.976 26.093 1.00 94.94 101 THR A O 1
ATOM 807 N N . GLU A 1 102 ? -8.306 -6.004 27.947 1.00 94.75 102 GLU A N 1
ATOM 808 C CA . GLU A 1 102 ? -8.929 -7.283 27.573 1.00 94.75 102 GLU A CA 1
ATOM 809 C C . GLU A 1 102 ? -10.463 -7.233 27.668 1.00 94.75 102 GLU A C 1
ATOM 811 O O . GLU A 1 102 ? -11.157 -7.794 26.823 1.00 94.75 102 GLU A O 1
ATOM 816 N N . GLU A 1 103 ? -10.995 -6.487 28.636 1.00 93.31 103 GLU A N 1
ATOM 817 C CA . GLU A 1 103 ? -12.435 -6.260 28.809 1.00 93.31 103 GLU A CA 1
ATOM 818 C C . GLU A 1 103 ? -13.032 -5.529 27.599 1.00 93.31 103 GLU A C 1
ATOM 820 O O . GLU A 1 103 ? -14.042 -5.961 27.039 1.00 93.31 103 GLU A O 1
ATOM 825 N N . GLU A 1 104 ? -12.356 -4.482 27.118 1.00 94.25 104 GLU A N 1
ATOM 826 C CA . GLU A 1 104 ? -12.765 -3.748 25.917 1.00 94.25 104 GLU A CA 1
ATOM 827 C C . GLU A 1 104 ? -12.783 -4.653 24.677 1.00 94.25 104 GLU A C 1
ATOM 829 O O . GLU A 1 104 ? -13.713 -4.593 23.870 1.00 94.25 104 GLU A O 1
ATOM 834 N N . LYS A 1 105 ? -11.793 -5.545 24.523 1.00 93.62 105 LYS A N 1
ATOM 835 C CA . LYS A 1 105 ? -11.785 -6.519 23.417 1.00 93.62 105 LYS A CA 1
ATOM 836 C C . LYS A 1 105 ? -12.969 -7.473 23.495 1.00 93.62 105 LYS A C 1
ATOM 838 O O . LYS A 1 105 ? -13.564 -7.780 22.460 1.00 93.62 105 LYS A O 1
ATOM 843 N N . GLN A 1 106 ? -13.317 -7.930 24.696 1.00 94.12 106 GLN A N 1
ATOM 844 C CA . GLN A 1 106 ? -14.453 -8.822 24.893 1.00 94.12 106 GLN A CA 1
ATOM 845 C C . GLN A 1 106 ? -15.762 -8.137 24.488 1.00 94.12 106 GLN A C 1
ATOM 847 O O . GLN A 1 106 ? -16.569 -8.740 23.779 1.00 94.12 106 GLN A O 1
ATOM 852 N N . ILE A 1 107 ? -15.940 -6.864 24.846 1.00 93.81 107 ILE A N 1
ATOM 853 C CA . ILE A 1 107 ? -17.097 -6.051 24.443 1.00 93.81 107 ILE A CA 1
ATOM 854 C C . ILE A 1 107 ? -17.161 -5.898 22.913 1.00 93.81 107 ILE A C 1
ATOM 856 O O . ILE A 1 107 ? -18.221 -6.075 22.306 1.00 93.81 107 ILE A O 1
ATOM 860 N N . LEU A 1 108 ? -16.022 -5.636 22.267 1.00 93.00 108 LEU A N 1
ATOM 861 C CA . LEU A 1 108 ? -15.932 -5.468 20.812 1.00 93.00 108 LEU A CA 1
ATOM 862 C C . LEU A 1 108 ? -16.112 -6.778 20.026 1.00 93.00 108 LEU A C 1
ATOM 864 O O . LEU A 1 108 ? -16.473 -6.742 18.847 1.00 93.00 108 LEU A O 1
ATOM 868 N N . SER A 1 109 ? -15.907 -7.940 20.657 1.00 92.38 109 SER A N 1
ATOM 869 C CA . SER A 1 109 ? -16.018 -9.252 20.001 1.00 92.38 109 SER A CA 1
ATOM 870 C C . SER A 1 109 ? -17.402 -9.505 19.385 1.00 92.38 109 SER A C 1
ATOM 872 O O . SER A 1 109 ? -17.502 -10.150 18.339 1.00 92.38 109 SER A O 1
ATOM 874 N N . CYS A 1 110 ? -18.458 -8.924 19.965 1.00 87.81 110 CYS A N 1
ATOM 875 C CA . CYS A 1 110 ? -19.833 -8.990 19.465 1.00 87.81 110 CYS A CA 1
ATOM 876 C C . CYS A 1 110 ? -19.985 -8.409 18.050 1.00 87.81 110 CYS A C 1
ATOM 878 O O . CYS A 1 110 ? -20.816 -8.876 17.270 1.00 87.81 110 CYS A O 1
ATOM 880 N N . LEU A 1 111 ? -19.178 -7.400 17.702 1.00 90.81 111 LEU A N 1
ATOM 881 C CA . LEU A 1 111 ? -19.190 -6.783 16.373 1.00 90.81 111 LEU A CA 1
ATOM 882 C C . LEU A 1 111 ? -18.380 -7.592 15.356 1.00 90.81 111 LEU A C 1
ATOM 884 O O . LEU A 1 111 ? -18.682 -7.556 14.167 1.00 90.81 111 LEU A O 1
ATOM 888 N N . LEU A 1 112 ? -17.387 -8.357 15.816 1.00 89.00 112 LEU A N 1
ATOM 889 C CA . LEU A 1 112 ? -16.507 -9.143 14.951 1.00 89.00 112 LEU A CA 1
ATOM 890 C C . LEU A 1 112 ? -17.197 -10.392 14.377 1.00 89.00 112 LEU A C 1
ATOM 892 O O . LEU A 1 112 ? -16.826 -10.873 13.311 1.00 89.00 112 LEU A O 1
ATOM 896 N N . GLN A 1 113 ? -18.205 -10.920 15.074 1.00 83.38 113 GLN A N 1
ATOM 897 C CA . GLN A 1 113 ? -18.906 -12.150 14.683 1.00 83.38 113 GLN A CA 1
ATOM 898 C C . GLN A 1 113 ? -19.905 -11.947 13.530 1.00 83.38 113 GLN A C 1
ATOM 900 O O . GLN A 1 113 ? -20.360 -12.919 12.921 1.00 83.38 113 GLN A O 1
ATOM 905 N N . LYS A 1 114 ? -20.266 -10.699 13.213 1.00 81.62 114 LYS A N 1
ATOM 906 C CA . LYS A 1 114 ? -21.278 -10.384 12.199 1.00 81.62 114 LYS A CA 1
ATOM 907 C C . LYS A 1 114 ? -20.664 -10.388 10.797 1.00 81.62 114 LYS A C 1
ATOM 909 O O . LYS A 1 114 ? -19.604 -9.822 10.561 1.00 81.62 114 LYS A O 1
ATOM 914 N N . LYS A 1 115 ? -21.365 -11.001 9.835 1.00 84.12 115 LYS A N 1
ATOM 915 C CA . LYS A 1 115 ? -20.979 -10.982 8.406 1.00 84.12 115 LYS A CA 1
ATOM 916 C C . LYS A 1 115 ? -21.341 -9.669 7.703 1.00 84.12 115 LYS A C 1
ATOM 918 O O . LYS A 1 115 ? -20.923 -9.448 6.571 1.00 84.12 115 LYS A O 1
ATOM 923 N N . THR A 1 116 ? -22.144 -8.830 8.348 1.00 90.44 116 THR A N 1
ATOM 924 C CA . THR A 1 116 ? -22.644 -7.556 7.828 1.00 90.44 116 THR A CA 1
ATOM 925 C C . THR A 1 116 ? -22.014 -6.389 8.577 1.00 90.44 116 THR A C 1
ATOM 927 O O . THR A 1 116 ? -21.617 -6.531 9.733 1.00 90.44 116 THR A O 1
ATOM 930 N N . ILE A 1 117 ? -21.950 -5.227 7.923 1.00 92.00 117 ILE A N 1
ATOM 931 C CA . ILE A 1 117 ? -21.507 -3.984 8.564 1.00 92.00 117 ILE A CA 1
ATOM 932 C C . ILE A 1 117 ? -22.486 -3.664 9.709 1.00 92.00 117 ILE A C 1
ATOM 934 O O . ILE A 1 117 ? -23.696 -3.682 9.463 1.00 92.00 117 ILE A O 1
ATOM 938 N N . PRO A 1 118 ? -22.002 -3.412 10.940 1.00 93.25 118 PRO A N 1
ATOM 939 C CA . PRO A 1 118 ? -22.865 -3.065 12.061 1.00 93.25 118 PRO A CA 1
ATOM 940 C C . PRO A 1 118 ? -23.677 -1.802 11.784 1.00 93.25 118 PRO A C 1
ATOM 942 O O . PRO A 1 118 ? -23.184 -0.858 11.165 1.00 93.25 118 PRO A O 1
ATOM 945 N N . THR A 1 119 ? -24.916 -1.779 12.265 1.00 94.38 119 THR A N 1
ATOM 946 C CA . THR A 1 119 ? -25.766 -0.585 12.150 1.00 94.38 119 THR A CA 1
ATOM 947 C C . THR A 1 119 ? -25.348 0.457 13.188 1.00 94.38 119 THR A C 1
ATOM 949 O O . THR A 1 119 ? -24.865 0.107 14.261 1.00 94.38 119 THR A O 1
ATOM 952 N N . GLU A 1 120 ? -25.577 1.740 12.902 1.00 95.12 120 GLU A N 1
ATOM 953 C CA . GLU A 1 120 ? -25.277 2.864 13.805 1.00 95.12 120 GLU A CA 1
ATOM 954 C C . GLU A 1 120 ? -25.841 2.654 15.223 1.00 95.12 120 GLU A C 1
ATOM 956 O O . GLU A 1 120 ? -25.188 2.949 16.219 1.00 95.12 120 GLU A O 1
ATOM 961 N N . THR A 1 121 ? -27.037 2.075 15.338 1.00 93.81 121 THR A N 1
ATOM 962 C CA . THR A 1 121 ? -27.654 1.731 16.628 1.00 93.81 121 THR A CA 1
ATOM 963 C C . THR A 1 121 ? -26.839 0.700 17.409 1.00 93.81 121 THR A C 1
ATOM 965 O O . THR A 1 121 ? -26.611 0.872 18.602 1.00 93.81 121 THR A O 1
ATOM 968 N N . GLU A 1 122 ? -26.354 -0.340 16.731 1.00 92.75 122 GLU A N 1
ATOM 969 C CA . GLU A 1 122 ? -25.540 -1.404 17.323 1.00 92.75 122 GLU A CA 1
ATOM 970 C C . GLU A 1 122 ? -24.164 -0.881 17.749 1.00 92.75 122 GLU A C 1
ATOM 972 O O . GLU A 1 122 ? -23.644 -1.271 18.793 1.00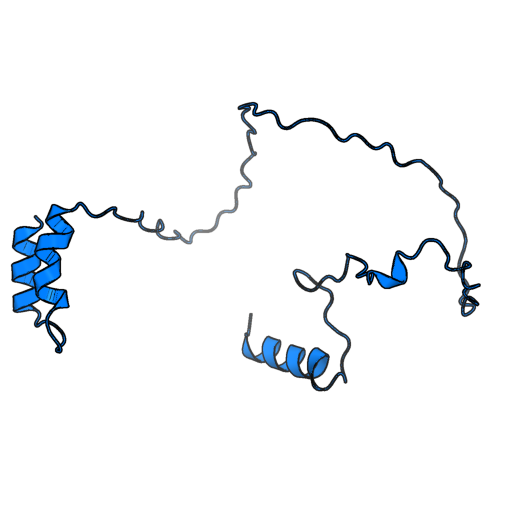 92.75 122 GLU A O 1
ATOM 977 N N . ILE A 1 123 ? -23.581 0.027 16.961 1.00 94.56 123 ILE A N 1
ATOM 978 C CA . ILE A 1 123 ? -22.323 0.700 17.302 1.00 94.56 123 ILE A CA 1
ATOM 979 C C . ILE A 1 123 ? -22.515 1.534 18.570 1.00 94.56 123 ILE A C 1
ATOM 981 O O . ILE A 1 123 ? -21.739 1.391 19.513 1.00 94.56 123 ILE A O 1
ATOM 985 N N . ASN A 1 124 ? -23.565 2.355 18.630 1.00 94.69 124 ASN A N 1
ATOM 986 C CA . ASN A 1 124 ? -23.834 3.211 19.785 1.00 94.69 124 ASN A CA 1
ATOM 987 C C . ASN A 1 124 ? -24.121 2.408 21.062 1.00 94.69 124 ASN A C 1
ATOM 989 O O . ASN A 1 124 ? -23.661 2.782 22.141 1.00 94.69 124 ASN A O 1
ATOM 993 N N . GLU A 1 125 ? -24.805 1.267 20.951 1.00 94.38 125 GLU A N 1
ATOM 994 C CA . GLU A 1 125 ? -25.014 0.361 22.082 1.00 94.38 125 GLU A CA 1
ATOM 995 C C . GLU A 1 125 ? -23.682 -0.179 22.629 1.00 94.38 125 GLU A C 1
ATOM 997 O O . GLU A 1 125 ? -23.466 -0.190 23.840 1.00 94.38 125 GLU A O 1
ATOM 1002 N N . VAL A 1 126 ? -22.758 -0.588 21.756 1.00 93.94 126 VAL A N 1
ATOM 1003 C CA . VAL A 1 126 ? -21.428 -1.063 22.169 1.00 93.94 126 VAL A CA 1
ATOM 1004 C C . VAL A 1 126 ? -20.604 0.072 22.779 1.00 93.94 126 VAL A C 1
ATOM 1006 O O . VAL A 1 126 ? -19.963 -0.130 23.807 1.00 93.94 126 VAL A O 1
ATOM 1009 N N . LEU A 1 127 ? -20.670 1.276 22.208 1.00 94.12 127 LEU A N 1
ATOM 1010 C CA . LEU A 1 127 ? -19.980 2.452 22.743 1.00 94.12 127 LEU A CA 1
ATOM 1011 C C . LEU A 1 127 ? -20.482 2.847 24.137 1.00 94.12 127 LEU A C 1
ATOM 1013 O O . LEU A 1 127 ? -19.666 3.207 24.979 1.00 94.12 127 LEU A O 1
ATOM 1017 N N . SER A 1 128 ? -21.780 2.706 24.430 1.00 94.25 128 SER A N 1
ATOM 1018 C CA . SER A 1 128 ? -22.313 2.976 25.779 1.00 94.25 128 SER A CA 1
ATOM 1019 C C . SER A 1 128 ? -21.754 2.051 26.867 1.00 94.25 128 SER A C 1
ATOM 1021 O O . SER A 1 128 ? -21.782 2.404 28.041 1.00 94.25 128 SER A O 1
ATOM 1023 N N . LYS A 1 129 ? -21.228 0.880 26.482 1.00 92.94 129 LYS A N 1
ATOM 1024 C CA . LYS A 1 129 ? -20.613 -0.102 27.389 1.00 92.94 129 LYS A CA 1
ATOM 1025 C C . LYS A 1 129 ? -19.105 0.119 27.561 1.00 92.94 129 LYS A C 1
ATOM 1027 O O . LYS A 1 129 ? -18.498 -0.546 28.391 1.00 92.94 129 LYS A O 1
ATOM 1032 N N . LEU A 1 130 ? -18.514 1.010 26.761 1.00 89.19 130 LEU A N 1
ATOM 1033 C CA . LEU A 1 130 ? -17.091 1.370 26.767 1.00 89.19 130 LEU A CA 1
ATOM 1034 C C . LEU A 1 130 ? -16.837 2.746 27.412 1.00 89.19 130 LEU A C 1
ATOM 1036 O O . LEU A 1 130 ? -15.718 3.253 27.330 1.00 89.19 130 LEU A O 1
ATOM 1040 N N . SER A 1 131 ? -17.878 3.365 27.985 1.00 71.94 131 SER A N 1
ATOM 1041 C CA . SER A 1 131 ? -17.822 4.689 28.616 1.00 71.94 131 SER A CA 1
ATOM 1042 C C . SER A 1 131 ? -17.428 4.643 30.085 1.00 71.94 131 SER A C 1
ATOM 1044 O O . SER A 1 131 ? -17.733 3.640 30.764 1.00 71.94 131 SER A O 1
#

pLDDT: mean 72.0, std 21.73, range [28.42, 97.5]

Sequence (131 aa):
MDGLKRIKEIFWQEVIKTEAINTKGRRVLSVMKTKISDLSKNKKPRKNTVPKNNGNQSSGMLPIQSNEQVLQSVKGNLKRASIELDNQNESQPKRQRIITTEEEKQILSCLLQKKTIPTETEINEVLSKLS

Radius of gyration: 30.05 Å; chains: 1; bounding box: 76×45×52 Å